Protein 2J6B (pdb70)

Foldseek 3Di:
DEEEEAAPDQQADPDDDKDKDKDWDDLVVVLVVCVPDPYHYLAAADQSQVLNCVSNVHRRDNHNDDDHDAAAYKYWYKHFQDDDPPPDDDRHVVVSVVSNTITMMMHID

Secondary structure (DSSP, 8-state):
-EEEESS----BPSSS---EEEEEE-HHHHHHHHHHS-EEE-B-SHHHHHHHHHHHTS---B------B-TT-EEEEEEESSPPPTT-----HHHHHHH-EEEEEEEE-

Sequence (109 aa):
MLYILNSAIILPLKPGEEYTVKAKEITIQEAKELVTKEQFTSAIGHQATAELLSSILGVNVPMNRVQIKVTHGDRILAFMLKQRLPEGVVVKTTEELEKIGYELWLFEIQ

B-factor: mean 15.97, std 13.04, range [4.96, 76.68]

CATH classification: 3.40.50.11170

Solvent-accessible surface area: 6516 Å² total; per-residue (Å²): 80,0,32,0,8,34,50,49,99,69,22,52,108,105,87,75,169,45,81,44,119,60,108,96,13,81,77,99,80,0,77,93,22,5,78,167,68,134,44,41,7,10,0,6,51,119,1,6,6,84,9,0,33,86,31,0,54,36,116,4,61,84,52,169,76,158,23,92,0,33,101,56,16,68,0,0,0,4,54,35,115,106,238,58,93,182,83,71,55,8,158,65,34,118,72,5,84,170,22,15,36,26,5,68,11,23,56,4,125

Radius of gyration: 13.47 Å; Cα contacts (8 Å, |Δi|>4): 210; chains: 1; bounding box: 39×30×27 Å

Structure (mmCIF, N/CA/C/O backbone):
data_2J6B
#
_entry.id   2J6B
#
_cell.length_a   77.564
_cell.length_b   77.564
_cell.length_c   37.303
_cell.angle_alpha   90.00
_cell.angle_beta   90.00
_cell.angle_gamma   120.00
#
_symmetry.space_group_name_H-M   'P 31 2 1'
#
loop_
_entity.id
_entity.type
_entity.pdbx_description
1 polymer AFV3-109
2 water water
#
loop_
_atom_site.group_PDB
_atom_site.id
_atom_site.type_symbol
_atom_site.label_atom_id
_atom_site.label_alt_id
_atom_site.label_comp_id
_atom_site.label_asym_id
_atom_site.label_entity_id
_atom_site.label_seq_id
_atom_site.pdbx_PDB_ins_code
_atom_site.Cartn_x
_atom_site.Cartn_y
_atom_site.Cartn_z
_atom_site.occupancy
_atom_site.B_iso_or_equiv
_atom_site.auth_seq_id
_atom_site.auth_comp_id
_atom_site.auth_asym_id
_atom_site.auth_atom_id
_atom_site.pdbx_PDB_model_num
ATOM 1 N N . MET A 1 1 ? -15.953 20.102 21.589 1.00 8.91 1 MET A N 1
ATOM 2 C CA . MET A 1 1 ? -17.266 20.801 21.672 1.00 7.89 1 MET A CA 1
ATOM 3 C C . MET A 1 1 ? -17.914 20.772 20.305 1.00 7.64 1 MET A C 1
ATOM 4 O O . MET A 1 1 ? -17.221 20.876 19.293 1.00 7.53 1 MET A O 1
ATOM 9 N N . LEU A 1 2 ? -19.236 20.600 20.303 1.00 7.03 2 LEU A N 1
ATOM 10 C CA . LEU A 1 2 ? -20.072 20.710 19.114 1.00 6.82 2 LEU A CA 1
ATOM 11 C C . LEU A 1 2 ? -20.590 22.134 19.046 1.00 6.23 2 LEU A C 1
ATOM 12 O O . LEU A 1 2 ? -21.228 22.608 19.972 1.00 6.19 2 LEU A O 1
ATOM 17 N N . TYR A 1 3 ? -20.313 22.807 17.938 1.00 5.40 3 TYR A N 1
ATOM 18 C CA . TYR A 1 3 ? -20.815 24.157 17.691 1.00 5.85 3 TYR A CA 1
ATOM 19 C C . TYR A 1 3 ? -21.854 24.166 16.590 1.00 5.43 3 TYR A C 1
ATOM 20 O O . TYR A 1 3 ? -21.713 23.423 15.625 1.00 6.28 3 TYR A O 1
ATOM 29 N N . ILE A 1 4 ? -22.882 25.007 16.723 1.00 5.22 4 ILE A N 1
ATOM 30 C CA . ILE A 1 4 ? -23.864 25.198 15.651 1.00 5.62 4 ILE A CA 1
ATOM 31 C C . ILE A 1 4 ? -23.616 26.571 15.039 1.00 5.53 4 ILE A C 1
ATOM 32 O O . ILE A 1 4 ? -23.708 27.585 15.724 1.00 5.33 4 ILE A O 1
ATOM 37 N N . LEU A 1 5 ? -23.284 26.582 13.751 1.00 5.57 5 LEU A N 1
ATOM 38 C CA . LEU A 1 5 ? -22.909 27.804 13.052 1.00 6.20 5 LEU A CA 1
ATOM 39 C C . LEU A 1 5 ? -23.901 28.111 11.922 1.00 6.43 5 LEU A C 1
ATOM 40 O O . LEU A 1 5 ? -24.517 27.205 11.355 1.00 6.97 5 LEU A O 1
ATOM 45 N N . ASN A 1 6 ? -24.055 29.396 11.593 1.00 7.46 6 ASN A N 1
ATOM 46 C CA . ASN A 1 6 ? -25.054 29.852 10.600 1.00 7.98 6 ASN A CA 1
ATOM 47 C C . ASN A 1 6 ? -24.549 29.955 9.178 1.00 8.14 6 ASN A C 1
ATOM 48 O O . ASN A 1 6 ? -25.279 30.419 8.305 1.00 8.11 6 ASN A O 1
ATOM 53 N N . SER A 1 7 ? -23.314 29.524 8.955 1.00 8.82 7 SER A N 1
ATOM 54 C CA . SER A 1 7 ? -22.734 29.452 7.625 1.00 9.53 7 SER A CA 1
ATOM 55 C C . SER A 1 7 ? -21.715 28.326 7.658 1.00 9.70 7 SER A C 1
ATOM 56 O O . SER A 1 7 ? -21.363 27.843 8.734 1.00 9.08 7 SER A O 1
ATOM 59 N N . ALA A 1 8 ? -21.210 27.924 6.496 1.00 10.26 8 ALA A N 1
ATOM 60 C CA . ALA A 1 8 ? -20.228 26.838 6.401 1.00 11.57 8 ALA A CA 1
ATOM 61 C C . ALA A 1 8 ? -18.789 27.288 6.697 1.00 12.21 8 ALA A C 1
ATOM 62 O O . ALA A 1 8 ? -17.844 26.937 5.973 1.00 13.14 8 ALA A O 1
ATOM 64 N N A ILE A 1 9 ? -18.617 28.055 7.759 0.50 12.71 9 ILE A N 1
ATOM 65 N N B ILE A 1 9 ? -18.629 28.062 7.767 0.50 12.85 9 ILE A N 1
ATOM 66 C CA A ILE A 1 9 ? -17.316 28.602 8.107 0.50 12.63 9 ILE A CA 1
ATOM 67 C CA B ILE A 1 9 ? -17.326 28.569 8.195 0.50 12.65 9 ILE A CA 1
ATOM 68 C C A ILE A 1 9 ? -16.517 27.600 8.956 0.50 12.51 9 ILE A C 1
ATOM 69 C C B ILE A 1 9 ? -16.512 27.492 8.900 0.50 12.48 9 ILE A C 1
ATOM 70 O O A ILE A 1 9 ? -17.085 26.842 9.742 0.50 12.02 9 ILE A O 1
ATOM 71 O O B ILE A 1 9 ? -17.050 26.578 9.531 0.50 11.82 9 ILE A O 1
ATOM 80 N N . LEU A 1 10 ? -15.197 27.609 8.767 1.00 12.15 10 LEU A N 1
ATOM 81 C CA . LEU A 1 10 ? -14.252 26.736 9.467 1.00 12.33 10 LEU A CA 1
ATOM 82 C C . LEU A 1 10 ? -13.300 27.665 10.219 1.00 11.49 10 LEU A C 1
ATOM 83 O O . LEU A 1 10 ? -12.219 27.988 9.713 1.00 11.78 10 LEU A O 1
ATOM 88 N N . PRO A 1 11 ? -13.726 28.155 11.394 1.00 11.64 11 PRO A N 1
ATOM 89 C CA . PRO A 1 11 ? -12.957 29.139 12.156 1.00 11.81 11 PRO A CA 1
ATOM 90 C C . PRO A 1 11 ? -11.889 28.477 13.023 1.00 11.29 11 PRO A C 1
ATOM 91 O O . PRO A 1 11 ? -12.002 28.410 14.245 1.00 12.02 11 PRO A O 1
ATOM 95 N N . LEU A 1 12 ? -10.849 27.993 12.359 1.00 11.07 12 LEU A N 1
ATOM 96 C CA . LEU A 1 12 ? -9.814 27.198 12.985 1.00 11.15 12 LEU A CA 1
ATOM 97 C C . LEU A 1 12 ? -8.881 28.033 13.859 1.00 11.15 12 LEU A C 1
ATOM 98 O O . LEU A 1 12 ? -8.514 29.146 13.493 1.00 11.71 12 LEU A O 1
ATOM 103 N N . LYS A 1 13 ? -8.507 27.467 15.001 1.00 11.68 13 LYS A N 1
ATOM 104 C CA . LYS A 1 13 ? -7.533 28.069 15.907 1.00 11.85 13 LYS A CA 1
ATOM 105 C C . LYS A 1 13 ? -6.161 28.044 15.248 1.00 11.30 13 LYS A C 1
ATOM 106 O O . LYS A 1 13 ? -5.714 27.004 14.785 1.00 10.28 13 LYS A O 1
ATOM 112 N N . PRO A 1 14 ? -5.462 29.188 15.222 1.00 10.98 14 PRO A N 1
ATOM 113 C CA . PRO A 1 14 ? -4.122 29.158 14.649 1.00 10.75 14 PRO A CA 1
ATOM 114 C C . PRO A 1 14 ? -3.156 28.337 15.510 1.00 9.77 14 PRO A C 1
ATOM 115 O O . PRO A 1 14 ? -3.453 28.037 16.669 1.00 9.84 14 PRO A O 1
ATOM 119 N N . GLY A 1 15 ? -2.035 27.954 14.922 1.00 9.71 15 GLY A N 1
ATOM 120 C CA . GLY A 1 15 ? -0.965 27.274 15.659 1.00 10.58 15 GLY A CA 1
ATOM 121 C C . GLY A 1 15 ? -0.794 25.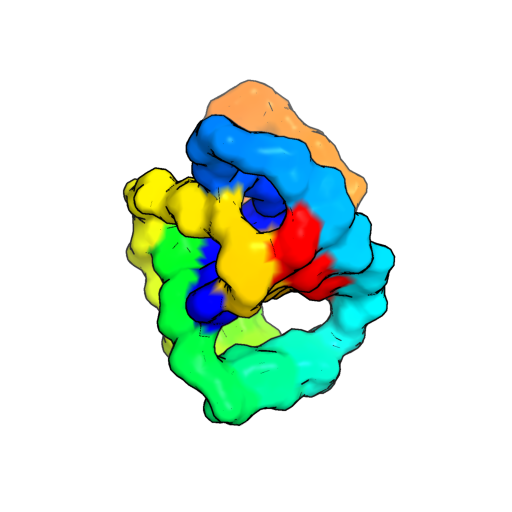813 15.328 1.00 11.30 15 GLY A C 1
ATOM 122 O O . GLY A 1 15 ? 0.111 25.158 15.862 1.00 12.53 15 GLY A O 1
ATOM 123 N N . GLU A 1 16 ? -1.641 25.308 14.433 1.00 11.90 16 GLU A N 1
ATOM 124 C CA . GLU A 1 16 ? -1.705 23.892 14.108 1.00 11.96 16 GLU A CA 1
ATOM 125 C C . GLU A 1 16 ? -2.218 23.748 12.686 1.00 10.52 16 GLU A C 1
ATOM 126 O O . GLU A 1 16 ? -2.901 24.625 12.188 1.00 9.09 16 GLU A O 1
ATOM 132 N N . GLU A 1 17 ? -1.849 22.651 12.036 1.00 9.95 17 GLU A N 1
ATOM 133 C CA . GLU A 1 17 ? -2.479 22.217 10.791 1.00 10.55 17 GLU A CA 1
ATOM 134 C C . GLU A 1 17 ? -3.557 21.187 11.117 1.00 9.52 17 GLU A C 1
ATOM 135 O O . GLU A 1 17 ? -3.454 20.455 12.107 1.00 10.12 17 GLU A O 1
ATOM 141 N N . TYR A 1 18 ? -4.571 21.112 10.262 1.00 8.46 18 TYR A N 1
ATOM 142 C CA . TYR A 1 18 ? -5.758 20.301 10.543 1.00 8.54 18 TYR A CA 1
ATOM 143 C C . TYR A 1 18 ? -6.154 19.433 9.372 1.00 8.33 18 TYR A C 1
ATOM 144 O O . TYR A 1 18 ? -5.891 19.753 8.220 1.00 7.83 18 TYR A O 1
ATOM 153 N N . THR A 1 19 ? -6.837 18.345 9.707 1.00 8.33 19 THR A N 1
ATOM 154 C CA . THR A 1 19 ? -7.574 17.528 8.756 1.00 9.00 19 THR A CA 1
ATOM 155 C C . THR A 1 19 ? -9.035 17.591 9.190 1.00 8.52 19 THR A C 1
ATOM 156 O O . THR A 1 19 ? -9.354 17.362 10.361 1.00 9.25 19 THR A O 1
ATOM 160 N N . VAL A 1 20 ? -9.916 17.948 8.265 1.00 8.47 20 VAL A N 1
ATOM 161 C CA . VAL A 1 20 ? -11.334 18.104 8.558 1.00 8.53 20 VAL A CA 1
ATOM 162 C C . VAL A 1 20 ? -12.134 17.148 7.690 1.00 8.19 20 VAL A C 1
ATOM 163 O O . VAL A 1 20 ? -11.997 17.152 6.475 1.00 8.98 20 VAL A O 1
ATOM 167 N N . LYS A 1 21 ? -12.969 16.340 8.332 1.00 7.91 21 LYS A N 1
ATOM 168 C CA . LYS A 1 21 ? -13.916 15.491 7.622 1.00 8.42 21 LYS A CA 1
ATOM 169 C C . LYS A 1 21 ? -15.214 16.269 7.470 1.00 7.87 21 LYS A C 1
ATOM 170 O O . LYS A 1 21 ? -15.645 16.933 8.412 1.00 8.64 21 LYS A O 1
ATOM 176 N N . ALA A 1 22 ? -15.857 16.160 6.314 1.00 6.96 22 ALA A N 1
ATOM 177 C CA . ALA A 1 22 ? -17.083 16.909 6.026 1.00 6.91 22 ALA A CA 1
ATOM 178 C C . ALA A 1 22 ? -18.081 16.046 5.288 1.00 6.90 22 ALA A C 1
ATOM 179 O O . ALA A 1 22 ? -17.746 15.398 4.287 1.00 8.00 22 ALA A O 1
ATOM 181 N N . LYS A 1 23 ? -19.324 16.075 5.758 1.00 7.79 23 LYS A N 1
ATOM 182 C CA . LYS A 1 23 ? -20.411 15.393 5.067 1.00 8.15 23 LYS A CA 1
ATOM 183 C C . LYS A 1 23 ? -21.706 16.103 5.361 1.00 7.40 23 LYS A C 1
ATOM 184 O O . LYS A 1 23 ? -21.885 16.688 6.430 1.00 7.52 23 LYS A O 1
ATOM 190 N N . GLU A 1 24 ? -22.618 16.011 4.407 1.00 6.92 24 GLU A N 1
ATOM 191 C CA . GLU A 1 24 ? -23.957 16.546 4.576 1.00 7.11 24 GLU A CA 1
ATOM 192 C C . GLU A 1 24 ? -24.789 15.548 5.352 1.00 6.46 24 GLU A C 1
ATOM 193 O O . GLU A 1 24 ? -24.631 14.340 5.151 1.00 6.75 24 GLU A O 1
ATOM 199 N N . ILE A 1 25 ? -25.680 16.047 6.212 1.00 5.82 25 ILE A N 1
ATOM 200 C CA . ILE A 1 25 ? -26.541 15.185 7.013 1.00 6.23 25 ILE A CA 1
ATOM 201 C C . ILE A 1 25 ? -27.991 15.631 6.923 1.00 5.67 25 ILE A C 1
ATOM 202 O O . ILE A 1 25 ? -28.297 16.762 6.566 1.00 5.91 25 ILE A O 1
ATOM 207 N N . THR A 1 26 ? -28.886 14.715 7.276 1.00 5.85 26 THR A N 1
ATOM 208 C CA . THR A 1 26 ? -30.320 15.006 7.311 1.00 5.83 26 THR A CA 1
ATOM 209 C C . THR A 1 26 ? -30.698 15.759 8.577 1.00 5.87 26 THR A C 1
ATOM 210 O O . THR A 1 26 ? -29.930 15.808 9.536 1.00 5.68 26 THR A O 1
ATOM 214 N N . ILE A 1 27 ? -31.891 16.337 8.577 1.00 6.21 27 ILE A N 1
ATOM 215 C CA . ILE A 1 27 ? -32.440 16.930 9.789 1.00 6.67 27 ILE A CA 1
ATOM 216 C C . ILE A 1 27 ? -32.443 15.925 10.938 1.00 7.10 27 ILE A C 1
ATOM 217 O O . ILE A 1 27 ? -32.077 16.276 12.046 1.00 7.13 27 ILE A O 1
ATOM 222 N N . GLN A 1 28 ? -32.844 14.680 10.690 1.00 7.18 28 GLN A N 1
ATOM 223 C CA . GLN A 1 28 ? -32.924 13.712 11.772 1.00 7.20 28 GLN A CA 1
ATOM 224 C C . GLN A 1 28 ? -31.552 13.436 12.357 1.00 7.07 28 GLN A C 1
ATOM 225 O O . GLN A 1 28 ? -31.410 13.349 13.571 1.00 7.78 28 GLN A O 1
ATOM 231 N N . GLU A 1 29 ? -30.534 13.287 11.512 1.00 6.31 29 GLU A N 1
ATOM 232 C CA . GLU A 1 29 ? -29.182 13.069 12.006 1.00 7.21 29 GLU A CA 1
ATOM 233 C C . GLU A 1 29 ? -28.714 14.267 12.820 1.00 7.09 29 GLU A C 1
ATOM 234 O O . GLU A 1 29 ? -28.076 14.105 13.856 1.00 6.87 29 GLU A O 1
ATOM 240 N N . ALA A 1 30 ? -29.042 15.462 12.354 1.00 6.45 30 ALA A N 1
ATOM 241 C CA . ALA A 1 30 ? -28.657 16.691 13.060 1.00 6.43 30 ALA A CA 1
ATOM 242 C C . ALA A 1 30 ? -29.363 16.783 14.420 1.00 7.03 30 ALA A C 1
ATOM 243 O O . ALA A 1 30 ? -28.755 17.181 15.411 1.00 6.95 30 ALA A O 1
ATOM 245 N N . LYS A 1 31 ? -30.638 16.404 14.454 1.00 8.19 31 LYS A N 1
ATOM 246 C CA . LYS A 1 31 ? -31.424 16.353 15.688 1.00 8.94 31 LYS A CA 1
ATOM 247 C C . LYS A 1 31 ? -30.776 15.422 16.695 1.00 8.94 31 LYS A C 1
ATOM 248 O O . LYS A 1 31 ? -30.598 15.771 17.863 1.00 9.34 31 LYS A O 1
ATOM 254 N N . GLU A 1 32 ? -30.384 14.243 16.240 1.00 8.91 32 GLU A N 1
ATOM 255 C CA . GLU A 1 32 ? -29.754 13.286 17.138 1.00 10.33 32 GLU A CA 1
ATOM 256 C C . GLU A 1 32 ? -28.436 13.816 17.695 1.00 10.22 32 GLU A C 1
ATOM 257 O O . GLU A 1 32 ? -28.134 13.655 18.875 1.00 9.71 32 GLU A O 1
ATOM 263 N N . LEU A 1 33 ? -27.643 14.435 16.832 1.00 9.94 33 LEU A N 1
ATOM 264 C CA . LEU A 1 33 ? -26.382 15.037 17.219 1.00 9.93 33 LEU A CA 1
ATOM 265 C C . LEU A 1 33 ? -26.569 16.049 18.361 1.00 9.13 33 LEU A C 1
ATOM 266 O O . LEU A 1 33 ? -25.897 15.964 19.391 1.00 9.42 33 LEU A O 1
ATOM 271 N N . VAL A 1 34 ? -27.464 17.016 18.184 1.00 8.12 34 VAL A N 1
ATOM 272 C CA . VAL A 1 34 ? -27.598 18.101 19.158 1.00 8.21 34 VAL A CA 1
ATOM 273 C C . VAL A 1 34 ? -28.370 17.676 20.400 1.00 8.55 34 VAL A C 1
ATOM 274 O O . VAL A 1 34 ? -28.301 18.333 21.432 1.00 7.89 34 VAL A O 1
ATOM 278 N N . THR A 1 35 ? -29.103 16.579 20.300 1.00 8.89 35 THR A N 1
ATOM 279 C CA . THR A 1 35 ? -29.816 16.056 21.447 1.00 9.93 35 THR A CA 1
ATOM 280 C C . THR A 1 35 ? -28.876 15.298 22.390 1.00 10.36 35 THR A C 1
ATOM 281 O O . THR A 1 35 ? -28.999 15.413 23.612 1.00 11.10 35 THR A O 1
ATOM 285 N N . LYS A 1 36 ? -27.921 14.558 21.838 1.00 10.97 36 LYS A N 1
ATOM 286 C CA . LYS A 1 36 ? -27.080 13.639 22.627 1.00 11.83 36 LYS A CA 1
ATOM 287 C C . LYS A 1 36 ? -25.744 14.183 23.166 1.00 12.58 36 LYS A C 1
ATOM 288 O O . LYS A 1 36 ? -25.000 13.468 23.874 1.00 13.90 36 LYS A O 1
ATOM 294 N N . GLU A 1 37 ? -25.404 15.416 22.814 1.00 12.05 37 GLU A N 1
ATOM 295 C CA . GLU A 1 37 ? -24.285 16.073 23.485 1.00 11.88 37 GLU A CA 1
ATOM 296 C C . GLU A 1 37 ? -24.544 17.551 23.612 1.00 10.57 37 GLU A C 1
ATOM 297 O O . GLU A 1 37 ? -25.387 18.124 22.906 1.00 9.66 37 GLU A O 1
ATOM 303 N N . GLN A 1 38 ? -23.789 18.169 24.511 1.00 10.80 38 GLN A N 1
ATOM 304 C CA . GLN A 1 38 ? -23.834 19.593 24.696 1.00 10.34 38 GLN A CA 1
ATOM 305 C C . GLN A 1 38 ? -23.427 20.272 23.399 1.00 9.13 38 GLN A C 1
ATOM 306 O O . GLN A 1 38 ? -22.490 19.846 22.729 1.00 9.89 38 GLN A O 1
ATOM 312 N N . PHE A 1 39 ? -24.143 21.324 23.044 1.00 7.69 39 PHE A N 1
ATOM 313 C CA . PHE A 1 39 ? -23.715 22.153 21.938 1.00 7.43 39 PHE A CA 1
ATOM 314 C C . PHE A 1 39 ? -23.605 23.595 22.383 1.00 6.97 39 PHE A C 1
ATOM 315 O O . PHE A 1 39 ? -24.188 24.002 23.387 1.00 8.13 39 PHE A O 1
ATOM 323 N N . THR A 1 40 ? -22.869 24.359 21.590 1.00 6.67 40 THR A N 1
ATOM 324 C CA . THR A 1 40 ? -22.730 25.796 21.743 1.00 6.87 40 THR A CA 1
ATOM 325 C C . THR A 1 40 ? -23.170 26.428 20.449 1.00 6.97 40 THR A C 1
ATOM 326 O O . THR A 1 40 ? -22.562 26.207 19.418 1.00 7.10 40 THR A O 1
ATOM 330 N N . SER A 1 41 ? -24.254 27.183 20.505 1.00 6.42 41 SER A N 1
ATOM 331 C CA . SER A 1 41 ? -24.694 27.941 19.350 1.00 6.47 41 SER A CA 1
ATOM 332 C C . SER A 1 41 ? -23.837 29.167 19.172 1.00 6.80 41 SER A C 1
ATOM 333 O O . SER A 1 41 ? -23.600 29.899 20.137 1.00 7.99 41 SER A O 1
ATOM 336 N N . ALA A 1 42 ? -23.408 29.422 17.944 1.00 6.50 42 ALA A N 1
ATOM 337 C CA . ALA A 1 42 ? -22.906 30.739 17.565 1.00 6.60 42 ALA A CA 1
ATOM 338 C C . ALA A 1 42 ? -23.743 31.309 16.420 1.00 6.48 42 ALA A C 1
ATOM 339 O O . ALA A 1 42 ? -23.255 32.050 15.576 1.00 6.42 42 ALA A O 1
ATOM 341 N N . ILE A 1 43 ? -25.029 30.971 16.399 1.00 6.71 43 ILE A N 1
ATOM 342 C CA . ILE A 1 43 ? -25.929 31.461 15.358 1.00 6.96 43 ILE A CA 1
ATOM 343 C C . ILE A 1 43 ? -26.110 32.970 15.494 1.00 7.11 43 ILE A C 1
ATOM 344 O O . ILE A 1 43 ? -26.429 33.474 16.566 1.00 8.74 43 ILE A O 1
ATOM 349 N N . GLY A 1 44 ? -25.936 33.686 14.391 1.00 7.32 44 GLY A N 1
ATOM 350 C CA . GLY A 1 44 ? -25.826 35.136 14.434 1.00 7.19 44 GLY A CA 1
ATOM 351 C C . GLY A 1 44 ? -26.921 35.884 13.709 1.00 6.94 44 GLY A C 1
ATOM 352 O O . GLY A 1 44 ? -26.752 37.060 13.437 1.00 7.59 44 GLY A O 1
ATOM 353 N N . HIS A 1 45 ? -28.031 35.209 13.390 1.00 6.30 45 HIS A N 1
ATOM 354 C CA . HIS A 1 45 ? -29.211 35.835 12.768 1.00 6.50 45 HIS A CA 1
ATOM 355 C C . HIS A 1 45 ? -30.459 35.246 13.396 1.00 6.46 45 HIS A C 1
ATOM 356 O O . HIS A 1 45 ? -30.563 34.035 13.558 1.00 6.43 45 HIS A O 1
ATOM 363 N N . GLN A 1 46 ? -31.427 36.091 13.732 1.00 6.93 46 GLN A N 1
ATOM 364 C CA . GLN A 1 46 ? -32.650 35.650 14.393 1.00 7.39 46 GLN A CA 1
ATOM 365 C C . GLN A 1 46 ? -33.393 34.573 13.630 1.00 6.57 46 GLN A C 1
ATOM 366 O O . GLN A 1 46 ? -33.786 33.562 14.193 1.00 5.77 46 GLN A O 1
ATOM 372 N N . ALA A 1 47 ? -33.617 34.783 12.335 1.00 5.64 47 ALA A N 1
ATOM 373 C CA . ALA A 1 47 ? -34.408 33.811 11.573 1.00 5.70 47 ALA A CA 1
ATOM 374 C C . ALA A 1 47 ? -33.714 32.448 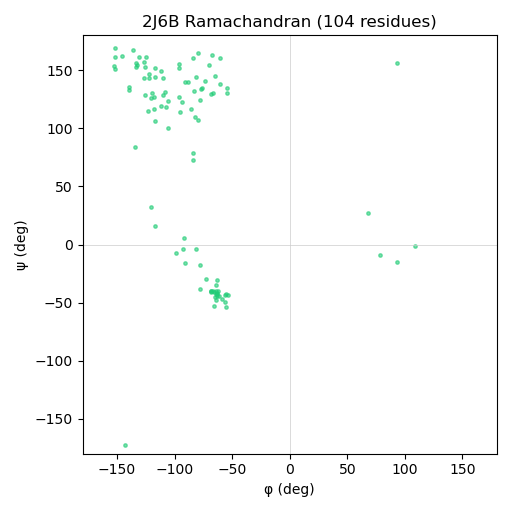11.498 1.00 5.40 47 ALA A C 1
ATOM 375 O O . ALA A 1 47 ? -34.371 31.405 11.495 1.00 5.57 47 ALA A O 1
ATOM 377 N N . THR A 1 48 ? -32.387 32.457 11.429 1.00 5.43 48 THR A N 1
ATOM 378 C CA . THR A 1 48 ? -31.649 31.206 11.378 1.00 5.62 48 THR A CA 1
ATOM 379 C C . THR A 1 48 ? -31.767 30.463 12.711 1.00 5.42 48 THR A C 1
ATOM 380 O O . THR A 1 48 ? -31.953 29.246 12.717 1.00 5.40 48 THR A O 1
ATOM 384 N N . ALA A 1 49 ? -31.709 31.185 13.831 1.00 5.44 49 ALA A N 1
ATOM 385 C CA . ALA A 1 49 ? -31.918 30.562 15.150 1.00 5.54 49 ALA A CA 1
ATOM 386 C C . ALA A 1 49 ? -33.323 29.982 15.285 1.00 5.72 49 ALA A C 1
ATOM 387 O O . ALA A 1 49 ? -33.512 28.884 15.804 1.00 5.80 49 ALA A O 1
ATOM 389 N N . GLU A 1 50 ? -34.309 30.719 14.789 1.00 5.73 50 GLU A N 1
ATOM 390 C CA . GLU A 1 50 ? -35.690 30.261 14.851 1.00 6.24 50 GLU A CA 1
ATOM 391 C C . GLU A 1 50 ? -35.884 29.014 14.007 1.00 6.25 50 GLU A C 1
ATOM 392 O O . GLU A 1 50 ? -36.534 28.061 14.441 1.00 6.11 50 GLU A O 1
ATOM 398 N N . LEU A 1 51 ? -35.341 29.011 12.791 1.00 5.91 51 LEU A N 1
ATOM 399 C CA . LEU A 1 51 ? -35.480 27.859 11.915 1.00 6.04 51 LEU A CA 1
ATOM 400 C C . LEU A 1 51 ? -34.792 26.635 12.501 1.00 5.65 51 LEU A C 1
ATOM 401 O O . LEU A 1 51 ? -35.362 25.545 12.543 1.00 5.90 51 LEU A O 1
ATOM 406 N N . LEU A 1 52 ? -33.556 26.804 12.960 1.00 5.21 52 LEU A N 1
ATOM 407 C CA . LEU A 1 52 ? -32.817 25.672 13.535 1.00 5.72 52 LEU A CA 1
ATOM 408 C C . LEU A 1 52 ? -33.487 25.149 14.800 1.00 6.11 52 LEU A C 1
ATOM 409 O O . LEU A 1 52 ? -33.567 23.933 15.024 1.00 6.26 52 LEU A O 1
ATOM 414 N N . SER A 1 53 ? -33.985 26.054 15.639 1.00 6.35 53 SER A N 1
ATOM 415 C CA . SER A 1 53 ? -34.737 25.599 16.818 1.00 6.86 53 SER A CA 1
ATOM 416 C C . SER A 1 53 ? -35.916 24.698 16.433 1.00 6.96 53 SER A C 1
ATOM 417 O O . SER A 1 53 ? -36.138 23.657 17.056 1.00 7.57 53 SER A O 1
ATOM 420 N N . SER A 1 54 ? -36.649 25.099 15.399 1.00 6.86 54 SER A N 1
ATOM 421 C CA . SER A 1 54 ? -37.796 24.343 14.920 1.00 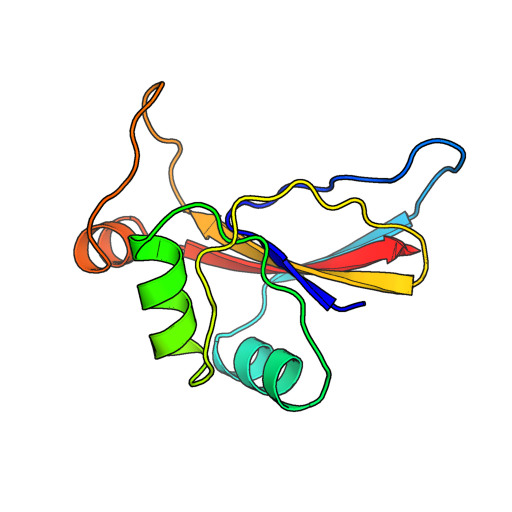7.73 54 SER A CA 1
ATOM 422 C C . SER A 1 54 ? -37.404 22.999 14.356 1.00 8.02 54 SER A C 1
ATOM 423 O O . SER A 1 54 ? -37.960 21.978 14.745 1.00 8.92 54 SER A O 1
ATOM 426 N N . ILE A 1 55 ? -36.460 22.974 13.424 1.00 8.14 55 ILE A N 1
ATOM 427 C CA . ILE A 1 55 ? -36.178 21.710 12.746 1.00 8.38 55 ILE A CA 1
ATOM 428 C C . ILE A 1 55 ? -35.437 20.737 13.668 1.00 8.72 55 ILE A C 1
ATOM 429 O O . ILE A 1 55 ? -35.600 19.523 13.524 1.00 9.71 55 ILE A O 1
ATOM 434 N N . LEU A 1 56 ? -34.642 21.256 14.610 1.00 8.62 56 LEU A N 1
ATOM 435 C CA . LEU A 1 56 ? -33.881 20.396 15.533 1.00 9.08 56 LEU A CA 1
ATOM 436 C C . LEU A 1 56 ? -34.625 20.068 16.824 1.00 9.31 56 LEU A C 1
ATOM 437 O O . LEU A 1 56 ? -34.217 19.152 17.533 1.00 10.71 56 LEU A O 1
ATOM 442 N N . GLY A 1 57 ? -35.690 20.801 17.144 1.00 8.92 57 GLY A N 1
ATOM 443 C CA . GLY A 1 57 ? -36.471 20.537 18.360 1.00 9.28 57 GLY A CA 1
ATOM 444 C C . GLY A 1 57 ? -35.723 20.837 19.646 1.00 9.69 57 GLY A C 1
ATOM 445 O O . GLY A 1 57 ? -35.993 20.221 20.693 1.00 10.73 57 GLY A O 1
ATOM 446 N N . VAL A 1 58 ? -34.773 21.758 19.581 1.00 9.28 58 VAL A N 1
ATOM 447 C CA . VAL A 1 58 ? -34.041 22.196 20.754 1.00 9.49 58 VAL A CA 1
ATOM 448 C C . VAL A 1 58 ? -33.938 23.718 20.702 1.00 8.87 58 VAL A C 1
ATOM 449 O O . VAL A 1 58 ? -34.232 24.336 19.678 1.00 9.78 58 VAL A O 1
ATOM 453 N N . ASN A 1 59 ? -33.527 24.330 21.798 1.00 9.35 59 ASN A N 1
ATOM 454 C CA . ASN A 1 59 ? -33.333 25.769 21.872 1.00 9.32 59 ASN A CA 1
ATOM 455 C C . ASN A 1 59 ? -32.007 26.123 21.243 1.00 9.15 59 ASN A C 1
ATOM 456 O O . ASN A 1 59 ? -30.954 25.826 21.817 1.00 9.31 59 ASN A O 1
ATOM 461 N N . VAL A 1 60 ? -32.050 26.730 20.056 1.00 8.23 60 VAL A N 1
ATOM 462 C CA . VAL A 1 60 ? -30.841 27.235 19.414 1.00 8.47 60 VAL A CA 1
ATOM 463 C C . VAL A 1 60 ? -30.890 28.747 19.570 1.00 8.55 60 VAL A C 1
ATOM 464 O O . VAL A 1 60 ? -31.618 29.428 18.847 1.00 8.71 60 VAL A O 1
ATOM 468 N N . PRO A 1 61 ? -30.151 29.287 20.552 1.00 8.63 61 PRO A N 1
ATOM 469 C CA . PRO A 1 61 ? -30.162 30.728 20.734 1.00 9.53 61 PRO A CA 1
ATOM 470 C C . PRO A 1 61 ? -29.459 31.466 19.617 1.00 10.79 61 PRO A C 1
ATOM 471 O O . PRO A 1 61 ? -28.580 30.918 18.933 1.00 10.52 61 PRO A O 1
ATOM 475 N N . MET A 1 62 ? -29.859 32.711 19.420 1.00 12.11 62 MET A N 1
ATOM 476 C CA . MET A 1 62 ? -29.121 33.618 18.572 1.00 14.41 62 MET A CA 1
ATOM 477 C C . MET A 1 62 ? -28.013 34.135 19.495 1.00 14.07 62 MET A C 1
ATOM 478 O O . MET A 1 62 ? -28.300 34.869 20.457 1.00 15.63 62 MET A O 1
ATOM 483 N N . ASN A 1 63 ? -26.770 33.717 19.224 1.00 14.59 63 ASN A N 1
ATOM 484 C CA . ASN A 1 63 ? -25.591 34.039 20.033 1.00 14.20 63 ASN A CA 1
ATOM 485 C C . ASN A 1 63 ? -24.428 34.473 19.141 1.00 13.75 63 ASN A C 1
ATOM 486 O O . ASN A 1 63 ? -23.561 33.665 18.793 1.00 13.93 63 ASN A O 1
ATOM 491 N N . ARG A 1 64 ? -24.409 35.753 18.769 1.00 12.68 64 ARG A N 1
ATOM 492 C CA . ARG A 1 64 ? -23.498 36.226 17.731 1.00 12.71 64 ARG A CA 1
ATOM 493 C C . ARG A 1 64 ? -22.136 36.538 18.326 1.00 13.31 64 ARG A C 1
ATOM 494 O O . ARG A 1 64 ? -21.774 37.701 18.553 1.00 14.10 64 ARG A O 1
ATOM 502 N N . VAL A 1 65 ? -21.383 35.470 18.545 1.00 14.31 65 VAL A N 1
ATOM 503 C CA . VAL A 1 65 ? -20.092 35.530 19.197 1.00 15.04 65 VAL A CA 1
ATOM 504 C C . VAL A 1 65 ? -19.073 34.853 18.301 1.00 14.73 65 VAL A C 1
ATOM 505 O O . VAL A 1 65 ? -19.427 34.031 17.454 1.00 14.20 65 VAL A O 1
ATOM 509 N N . GLN A 1 66 ? -17.805 35.201 18.478 1.00 15.12 66 GLN A N 1
ATOM 510 C CA . GLN A 1 66 ? -16.745 34.525 17.767 1.00 15.29 66 GLN A CA 1
ATOM 511 C C . GLN A 1 66 ? -16.392 33.256 18.529 1.00 14.66 66 GLN A C 1
ATOM 512 O O . GLN A 1 66 ? -16.232 33.274 19.752 1.00 14.91 66 GLN A O 1
ATOM 518 N N . ILE A 1 67 ? -16.300 32.152 17.797 1.00 14.46 67 ILE A N 1
ATOM 519 C CA . ILE A 1 67 ? -15.813 30.894 18.350 1.00 14.55 67 ILE A CA 1
ATOM 520 C C . ILE A 1 67 ? -14.673 30.407 17.475 1.00 14.86 67 ILE A C 1
ATOM 521 O O . ILE A 1 67 ? -14.605 30.743 16.292 1.00 15.55 67 ILE A O 1
ATOM 526 N N . LYS A 1 68 ? -13.766 29.644 18.072 1.00 14.48 68 LYS A N 1
ATOM 527 C CA . LYS A 1 68 ? -12.693 29.009 17.334 1.00 15.11 68 LYS A CA 1
ATOM 528 C C . LYS A 1 68 ? -12.796 27.526 17.575 1.00 14.04 68 LYS A C 1
ATOM 529 O O . LYS A 1 68 ? -13.143 27.089 18.679 1.00 15.11 68 LYS A O 1
ATOM 535 N N . VAL A 1 69 ? -12.500 26.748 16.544 1.00 12.55 69 VAL A N 1
ATOM 536 C CA . VAL A 1 69 ? -12.522 25.301 16.660 1.00 12.34 69 VAL A CA 1
ATOM 537 C C . VAL A 1 69 ? -11.113 24.761 16.551 1.00 11.54 69 VAL A C 1
ATOM 538 O O . VAL A 1 69 ? -10.260 25.313 15.853 1.00 11.51 69 VAL A O 1
ATOM 542 N N . THR A 1 70 ? -10.893 23.652 17.226 1.00 11.51 70 THR A N 1
ATOM 543 C CA . THR A 1 70 ? -9.610 23.008 17.186 1.00 12.66 70 THR A CA 1
ATOM 544 C C . THR A 1 70 ? -9.822 21.507 17.197 1.00 12.17 70 THR A C 1
ATOM 545 O O . THR A 1 70 ? -10.949 21.024 17.031 1.00 10.66 70 THR A O 1
ATOM 549 N N . HIS A 1 71 ? -8.737 20.763 17.319 1.00 12.00 71 HIS A N 1
ATOM 550 C CA . HIS A 1 71 ? -8.804 19.319 17.255 1.00 12.36 71 HIS A CA 1
ATOM 551 C C . HIS A 1 71 ? -9.816 18.799 18.274 1.00 12.34 71 HIS A C 1
ATOM 552 O O . HIS A 1 71 ? -9.857 19.284 19.401 1.00 13.24 71 HIS A O 1
ATOM 559 N N . GLY A 1 72 ? -10.657 17.859 17.845 1.00 11.94 72 GLY A N 1
ATOM 560 C CA . GLY A 1 72 ? -11.685 17.256 18.693 1.00 11.76 72 GLY A CA 1
ATOM 561 C C . GLY A 1 72 ? -13.048 17.924 18.613 1.00 11.76 72 GLY A C 1
ATOM 562 O O . GLY A 1 72 ? -14.046 17.345 19.065 1.00 13.32 72 GLY A O 1
ATOM 563 N N . ASP A 1 73 ? -13.111 19.127 18.048 1.00 10.36 73 ASP A N 1
ATOM 564 C CA . ASP A 1 73 ? -14.374 19.842 17.934 1.00 9.13 73 ASP A CA 1
ATOM 565 C C . ASP A 1 73 ? -15.125 19.376 16.698 1.00 8.27 73 ASP A C 1
ATOM 566 O O . ASP A 1 73 ? -14.557 18.789 15.774 1.00 7.66 73 ASP A O 1
ATOM 571 N N . ARG A 1 74 ? -16.427 19.643 16.707 1.00 7.64 74 ARG A N 1
ATOM 572 C CA . ARG A 1 74 ? -17.282 19.401 15.566 1.00 8.15 74 ARG A CA 1
ATOM 573 C C . ARG A 1 74 ? -18.156 20.623 15.329 1.00 7.04 74 ARG A C 1
ATOM 574 O O . ARG A 1 74 ? -18.452 21.379 16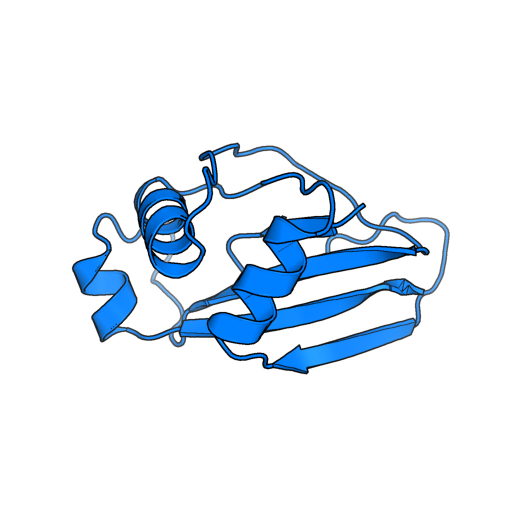.258 1.00 7.11 74 ARG A O 1
ATOM 582 N N . ILE A 1 75 ? -18.555 20.806 14.079 1.00 6.66 75 ILE A N 1
ATOM 583 C CA . ILE A 1 75 ? -19.449 21.881 13.690 1.00 6.62 75 ILE A CA 1
ATOM 584 C C . ILE A 1 75 ? -20.641 21.300 12.958 1.00 6.15 75 ILE A C 1
ATOM 585 O O . ILE A 1 75 ? -20.481 20.523 12.030 1.00 6.34 75 ILE A O 1
ATOM 590 N N . LEU A 1 76 ? -21.829 21.682 13.400 1.00 5.31 76 LEU A N 1
ATOM 591 C CA . LEU A 1 76 ? -23.056 21.545 12.615 1.00 5.52 76 LEU A CA 1
ATOM 592 C C . LEU A 1 76 ? -23.263 22.885 11.932 1.00 5.21 76 LEU A C 1
ATOM 593 O O . LEU A 1 76 ? -23.502 23.887 12.606 1.00 5.70 76 LEU A O 1
ATOM 598 N N . ALA A 1 77 ? -23.159 22.907 10.607 1.00 5.34 77 ALA A N 1
ATOM 599 C CA . ALA A 1 77 ? -23.234 24.149 9.849 1.00 5.90 77 ALA A CA 1
ATOM 600 C C . ALA A 1 77 ? -24.515 24.212 9.040 1.00 5.81 77 ALA A C 1
ATOM 601 O O . ALA A 1 77 ? -24.847 23.276 8.299 1.00 6.52 77 ALA A O 1
ATOM 603 N N . PHE A 1 78 ? -25.234 25.317 9.190 1.00 5.75 78 PHE A N 1
ATOM 604 C CA . PHE A 1 78 ? -26.344 25.673 8.318 1.00 5.97 78 PHE A CA 1
ATOM 605 C C . PHE A 1 78 ? -25.794 26.412 7.112 1.00 6.64 78 PHE A C 1
ATOM 606 O O . PHE A 1 78 ? -25.190 27.469 7.268 1.00 6.85 78 PHE A O 1
ATOM 614 N N . MET A 1 79 ? -25.967 25.832 5.927 1.00 6.79 79 MET A N 1
ATOM 615 C CA . MET A 1 79 ? -25.410 26.373 4.688 1.00 8.09 79 MET A CA 1
ATOM 616 C C . MET A 1 79 ? -26.550 26.739 3.757 1.00 7.25 79 MET A C 1
ATOM 617 O O . MET A 1 79 ? -27.167 25.873 3.134 1.00 7.00 79 MET A O 1
ATOM 622 N N . LEU A 1 80 ? -26.796 28.033 3.616 1.00 7.20 80 LEU A N 1
ATOM 623 C CA . LEU A 1 80 ? -27.809 28.521 2.693 1.00 7.65 80 LEU A CA 1
ATOM 624 C C . LEU A 1 80 ? -27.384 28.185 1.267 1.00 8.06 80 LEU A C 1
ATOM 625 O O . LEU A 1 80 ? -26.191 28.229 0.939 1.00 8.33 80 LEU A O 1
ATOM 630 N N . LYS A 1 81 ? -28.359 27.874 0.417 1.00 7.93 81 LYS A N 1
ATOM 631 C CA . LYS A 1 81 ? -28.075 27.409 -0.952 1.00 9.22 81 LYS A CA 1
ATOM 632 C C . LYS A 1 81 ? -27.777 28.518 -1.954 1.00 9.64 81 LYS A C 1
ATOM 633 O O . LYS A 1 81 ? -27.429 28.224 -3.101 1.00 11.04 81 LYS A O 1
ATOM 639 N N . GLN A 1 82 ? -27.883 29.774 -1.528 1.00 8.93 82 GLN A N 1
ATOM 640 C CA . GLN A 1 82 ? -27.538 30.918 -2.367 1.00 9.63 82 GLN A CA 1
ATOM 641 C C . GLN A 1 82 ? -26.685 31.895 -1.581 1.00 8.93 82 GLN A C 1
ATOM 642 O O . GLN A 1 82 ? -26.746 31.937 -0.350 1.00 9.26 82 GLN A O 1
ATOM 648 N N . ARG A 1 83 ? -25.903 32.691 -2.307 1.00 8.78 83 ARG A N 1
ATOM 649 C CA . ARG A 1 83 ? -25.167 33.785 -1.707 1.00 8.98 83 ARG A CA 1
ATOM 650 C C . ARG A 1 83 ? -26.047 35.028 -1.715 1.00 9.28 83 ARG A C 1
ATOM 651 O O . ARG A 1 83 ? -26.764 35.273 -2.674 1.00 10.42 83 ARG A O 1
ATOM 659 N N . LEU A 1 84 ? -26.008 35.790 -0.629 1.00 9.38 84 LEU A N 1
ATOM 660 C CA . LEU A 1 84 ? -26.865 36.960 -0.455 1.00 9.72 84 LEU A CA 1
ATOM 661 C C . LEU A 1 84 ? -26.101 38.216 -0.874 1.00 10.02 84 LEU A C 1
ATOM 662 O O . LEU A 1 84 ? -24.874 38.226 -0.838 1.00 9.84 84 LEU A O 1
ATOM 667 N N . PRO A 1 85 ? -26.816 39.282 -1.275 1.00 10.27 85 PRO A N 1
ATOM 668 C CA . PRO A 1 85 ? -26.148 40.551 -1.534 1.00 10.90 85 PRO A CA 1
ATOM 669 C C . PRO A 1 85 ? -25.451 41.079 -0.287 1.00 10.76 85 PRO A C 1
ATOM 670 O O . PRO A 1 85 ? -25.784 40.669 0.841 1.00 10.18 85 PRO A O 1
ATOM 674 N N . GLU A 1 86 ? -24.502 41.991 -0.490 1.00 11.05 86 GLU A N 1
ATOM 675 C CA . GLU A 1 86 ? -23.740 42.555 0.611 1.00 11.66 86 GLU A CA 1
ATOM 676 C C . GLU A 1 86 ? -24.626 43.152 1.678 1.00 11.54 86 GLU A C 1
ATOM 677 O O . GLU A 1 86 ? -25.532 43.919 1.365 1.00 11.79 86 GLU A O 1
ATOM 683 N N . GLY A 1 87 ? -24.366 42.789 2.928 1.00 11.83 87 GLY A N 1
ATOM 684 C CA . GLY A 1 87 ? -25.079 43.366 4.061 1.00 11.54 87 GLY A CA 1
ATOM 685 C C . GLY A 1 87 ? -26.480 42.832 4.326 1.00 11.62 87 GLY A C 1
ATOM 686 O O . GLY A 1 87 ? -27.070 43.145 5.365 1.00 13.36 87 GLY A O 1
ATOM 687 N N . VAL A 1 88 ? -27.014 42.034 3.404 1.00 10.66 88 VAL A N 1
ATOM 688 C CA . VAL A 1 88 ? -28.376 41.515 3.528 1.00 10.08 88 VAL A CA 1
ATOM 689 C C . VAL A 1 88 ? -28.456 40.380 4.542 1.00 9.49 88 VAL A C 1
ATOM 690 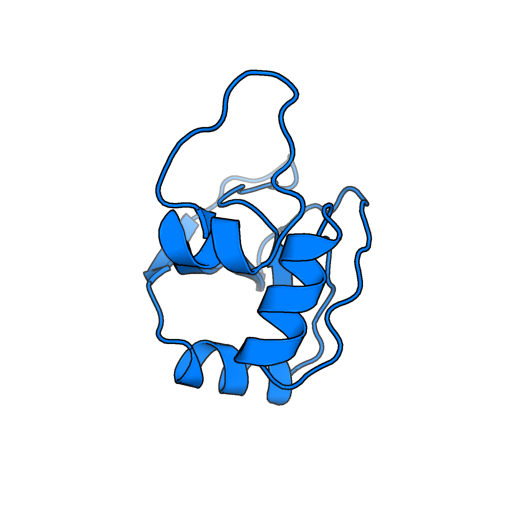O O . VAL A 1 88 ? -27.617 39.473 4.573 1.00 9.50 88 VAL A O 1
ATOM 694 N N . VAL A 1 89 ? -29.476 40.462 5.390 1.00 9.04 89 VAL A N 1
ATOM 695 C CA . VAL A 1 89 ? -29.812 39.422 6.337 1.00 8.97 89 VAL A CA 1
ATOM 696 C C . VAL A 1 89 ? -31.228 38.958 6.024 1.00 8.14 89 VAL A C 1
ATOM 697 O O . VAL A 1 89 ? -32.151 39.762 5.885 1.00 8.89 89 VAL A O 1
ATOM 701 N N . VAL A 1 90 ? -31.409 37.654 5.908 1.00 7.46 90 VAL A N 1
ATOM 702 C CA . VAL A 1 90 ? -32.725 37.092 5.643 1.00 7.48 90 VAL A CA 1
ATOM 703 C C . VAL A 1 90 ? -33.486 37.109 6.970 1.00 7.35 90 VAL A C 1
ATOM 704 O O . VAL A 1 90 ? -33.021 36.555 7.968 1.00 7.34 90 VAL A O 1
ATOM 708 N N . LYS A 1 91 ? -34.655 37.748 6.967 1.00 6.96 91 LYS A N 1
ATOM 709 C CA . LYS A 1 91 ? -35.375 38.021 8.203 1.00 7.95 91 LYS A CA 1
ATOM 710 C C . LYS A 1 91 ? -36.495 37.060 8.526 1.00 7.42 91 LYS A C 1
ATOM 711 O O . LYS A 1 91 ? -37.053 37.140 9.616 1.00 8.30 91 LYS A O 1
ATOM 717 N N . THR A 1 92 ? -36.830 36.161 7.605 1.00 6.21 92 THR A N 1
ATOM 718 C CA . THR A 1 92 ? -37.91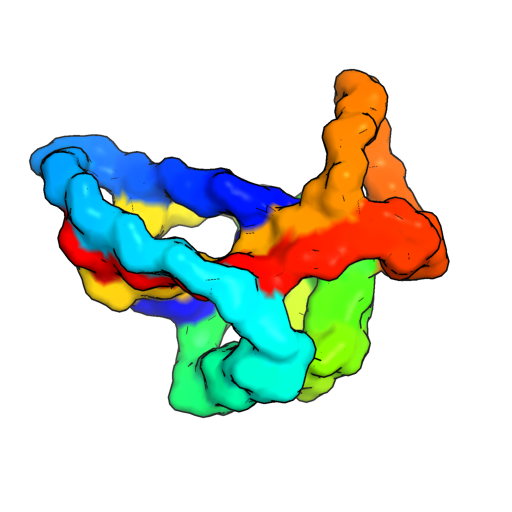3 35.189 7.828 1.00 6.04 92 THR A CA 1
ATOM 719 C C . THR A 1 92 ? -37.455 33.759 7.593 1.00 5.54 92 THR A C 1
ATOM 720 O O . THR A 1 92 ? -36.645 33.481 6.695 1.00 5.71 92 THR A O 1
ATOM 724 N N . THR A 1 93 ? -37.971 32.837 8.401 1.00 5.27 93 THR A N 1
ATOM 725 C CA . THR A 1 93 ? -37.727 31.421 8.168 1.00 6.14 93 THR A CA 1
ATOM 726 C C . THR A 1 93 ? -38.333 31.000 6.812 1.00 6.12 93 THR A C 1
ATOM 727 O O . THR A 1 93 ? -37.811 30.127 6.130 1.00 6.61 93 THR A O 1
ATOM 731 N N . GLU A 1 94 ? -39.415 31.657 6.399 1.00 6.23 94 GLU A N 1
ATOM 732 C CA . GLU A 1 94 ? -40.070 31.335 5.144 1.00 7.16 94 GLU A CA 1
ATOM 733 C C . GLU A 1 94 ? -39.112 31.567 3.986 1.00 6.09 94 GLU A C 1
ATOM 734 O O . GLU A 1 94 ? -39.010 30.738 3.080 1.00 6.47 94 GLU A O 1
ATOM 740 N N . GLU A 1 95 ? -38.392 32.688 3.994 1.00 6.18 95 GLU A N 1
ATOM 741 C CA . GLU A 1 95 ? -37.438 32.943 2.917 1.00 6.40 95 GLU A CA 1
ATOM 742 C C . GLU A 1 95 ? -36.268 31.953 2.988 1.00 5.74 95 GLU A C 1
ATOM 743 O O . GLU A 1 95 ? -35.824 31.466 1.963 1.00 4.96 95 GLU A O 1
ATOM 749 N N . LEU A 1 96 ? -35.769 31.656 4.182 1.00 5.30 96 LEU A N 1
ATOM 750 C CA . LEU A 1 96 ? -34.710 30.665 4.319 1.00 5.74 96 LEU A CA 1
ATOM 751 C C . LEU A 1 96 ? -35.118 29.329 3.702 1.00 5.48 96 LEU A C 1
ATOM 752 O O . LEU A 1 96 ? -34.328 28.686 3.020 1.00 5.34 96 LEU A O 1
ATOM 757 N N . GLU A 1 97 ? -36.351 28.920 3.935 1.00 5.88 97 GLU A N 1
ATOM 758 C CA . GLU A 1 97 ? -36.846 27.666 3.373 1.00 6.06 97 GLU A CA 1
ATOM 759 C C . GLU A 1 97 ? -36.961 27.698 1.854 1.00 5.89 97 GLU A C 1
ATOM 760 O O . GLU A 1 97 ? -36.671 26.709 1.200 1.00 5.85 97 GLU A O 1
ATOM 766 N N . LYS A 1 98 ? -37.412 28.815 1.292 1.00 6.04 98 LYS A N 1
ATOM 767 C CA . LYS A 1 98 ? -37.511 28.937 -0.164 1.00 6.47 98 LYS A CA 1
ATOM 768 C C . LYS A 1 98 ? -36.147 28.967 -0.833 1.00 6.82 98 LYS A C 1
ATOM 769 O O . LYS A 1 98 ? -35.962 28.375 -1.893 1.00 7.02 98 LYS A O 1
ATOM 775 N N . ILE A 1 99 ? -35.188 29.657 -0.225 1.00 6.18 99 ILE A N 1
ATOM 776 C CA . ILE A 1 99 ? -33.814 29.625 -0.737 1.00 6.53 99 ILE A CA 1
ATOM 777 C C . ILE A 1 99 ? -33.280 28.206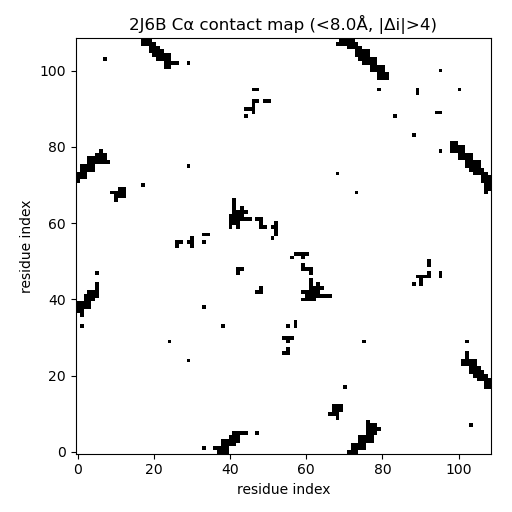 -0.651 1.00 6.59 99 ILE A C 1
ATOM 778 O O . ILE A 1 99 ? -32.647 27.703 -1.601 1.00 7.33 99 ILE A O 1
ATOM 783 N N . GLY A 1 100 ? -33.536 27.566 0.483 1.00 6.39 100 GLY A N 1
ATOM 784 C CA . GLY A 1 100 ? -33.078 26.213 0.721 1.00 6.50 100 GLY A CA 1
ATOM 785 C C . GLY A 1 100 ? -31.737 26.199 1.428 1.00 6.26 100 GLY A C 1
ATOM 786 O O . GLY A 1 100 ? -30.974 27.171 1.365 1.00 6.74 100 GLY A O 1
ATOM 787 N N . TYR A 1 101 ? -31.461 25.095 2.115 1.00 6.12 101 TYR A N 1
ATOM 788 C CA . TYR A 1 101 ? -30.260 24.984 2.913 1.00 6.14 101 TYR A CA 1
ATOM 789 C C . TYR A 1 101 ? -29.821 23.541 3.006 1.00 6.07 101 TYR A C 1
ATOM 790 O O . TYR A 1 101 ? -30.597 22.610 2.749 1.00 6.57 101 TYR A O 1
ATOM 799 N N . GLU A 1 102 ? -28.555 23.392 3.375 1.00 5.40 102 GLU A N 1
ATOM 800 C CA . GLU A 1 102 ? -27.945 22.107 3.666 1.00 6.21 102 GLU A CA 1
ATOM 801 C C . GLU A 1 102 ? -27.414 22.141 5.086 1.00 5.62 102 GLU 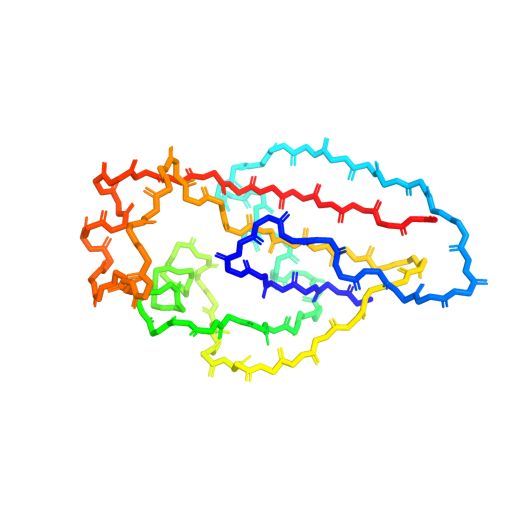A C 1
ATOM 802 O O . GLU A 1 102 ? -26.947 23.177 5.547 1.00 6.69 102 GLU A O 1
ATOM 808 N N . LEU A 1 103 ? -27.453 20.998 5.762 1.00 5.62 103 LEU A N 1
ATOM 809 C CA . LEU A 1 103 ? -26.805 20.831 7.044 1.00 5.47 103 LEU A CA 1
ATOM 810 C C . LEU A 1 103 ? -25.567 19.984 6.857 1.00 5.81 103 LEU A C 1
ATOM 811 O O . LEU A 1 103 ? -25.635 18.869 6.355 1.00 6.06 103 LEU A O 1
ATOM 816 N N . TRP A 1 104 ? -24.435 20.531 7.274 1.00 6.13 104 TRP A N 1
ATOM 817 C CA . TRP A 1 104 ? -23.160 19.858 7.154 1.00 6.46 104 TRP A CA 1
ATOM 818 C C . TRP A 1 104 ? -22.556 19.591 8.518 1.00 6.37 104 TRP A C 1
ATOM 819 O O . TRP A 1 104 ? -22.689 20.395 9.438 1.00 7.06 104 TRP A O 1
ATOM 830 N N . LEU A 1 105 ? -21.876 18.455 8.640 1.00 7.03 105 LEU A N 1
ATOM 831 C CA . LEU A 1 105 ? -21.131 18.103 9.838 1.00 7.00 105 LEU A CA 1
ATOM 832 C C . LEU A 1 105 ? -19.655 18.120 9.502 1.00 6.93 105 LEU A C 1
ATOM 833 O O . LEU A 1 105 ? -19.216 17.375 8.633 1.00 6.74 105 LEU A O 1
ATOM 838 N N . PHE A 1 106 ? -18.909 18.986 10.181 1.00 6.78 106 PHE A N 1
ATOM 839 C CA . PHE A 1 106 ? -17.462 19.066 10.045 1.00 7.68 106 PHE A CA 1
ATOM 840 C C . PHE A 1 106 ? -16.844 18.507 11.310 1.00 7.98 106 PHE A C 1
ATOM 841 O O . PHE A 1 106 ? -17.243 18.883 12.406 1.00 7.91 106 PHE A O 1
ATOM 849 N N . GLU A 1 107 ? -15.877 17.616 11.155 1.00 8.37 107 GLU A N 1
ATOM 850 C CA . GLU A 1 107 ? -15.185 17.026 12.282 1.00 10.25 107 GLU A CA 1
ATOM 851 C C . GLU A 1 107 ? -13.710 17.418 12.173 1.00 10.08 107 GLU A C 1
ATOM 852 O O . GLU A 1 107 ? -13.043 17.080 11.199 1.00 9.81 107 GLU A O 1
ATOM 858 N N . ILE A 1 108 ? -13.229 18.181 13.156 1.00 10.45 108 ILE A N 1
ATOM 859 C CA . ILE A 1 108 ? -11.885 18.788 13.102 1.00 12.27 108 ILE A CA 1
ATOM 860 C C . ILE A 1 108 ? -10.884 17.939 13.845 1.00 13.50 108 ILE A C 1
ATOM 861 O O . ILE A 1 108 ? -11.082 17.622 15.021 1.00 14.06 108 ILE A O 1
ATOM 866 N N . GLN A 1 109 ? -9.792 17.591 13.168 1.00 15.41 109 GLN A N 1
ATOM 867 C CA . GLN A 1 109 ? -8.747 16.781 13.797 1.00 15.45 109 GLN A CA 1
ATOM 868 C C . GLN A 1 109 ? -7.353 17.328 13.539 1.00 15.56 109 GLN A C 1
ATOM 869 O O . GLN A 1 109 ? -7.151 18.151 12.659 1.00 13.68 109 GLN A O 1
#

Nearest PDB structures (foldseek):
  2j6b-assembly1_A  TM=1.009E+00  e=2.890E-23  Captovirus AFV1
  6scf-assembly1_A  TM=8.434E-01  e=7.751E-09  Sulfolobus islandicus rod-shaped virus 1
  8y7g-assembly1_A-2  TM=8.914E-01  e=4.365E-08  Marinitoga sp. 1155
  2x4i-assembly1_D  TM=8.589E-01  e=1.785E-07  Sulfolobus islandicus rudivirus 1 variant XX
  2x4i-assembly1_C  TM=8.375E-01  e=3.848E-07  Sulfolobus islandicus rudivirus 1 variant XX